Protein AF-A0A3D5R058-F1 (afdb_monomer_lite)

pLDDT: mean 83.08, std 9.74, range [57.69, 94.69]

Foldseek 3Di:
DDPVVVVVVVVVVVVVVVVVVVPPPPPDDDDPPDDDDFDWDADPVRHTDTDPCPPQAAEAEAEQDPVDPDPCVVVVVVVVVVVDDPRHYDYYYDD

Secondary structure (DSSP, 8-state):
--HHHHHHHHHHHHHHHHHHHHT----PPPPTT------EEE-TTS-EEE-TTTTTSEEEEEE--TTSTTTTHHHHHHHHHHT--TTTEEEEEE-

Structure (mmCIF, N/CA/C/O backbone):
data_AF-A0A3D5R058-F1
#
_entry.id   AF-A0A3D5R058-F1
#
loop_
_atom_site.group_PDB
_atom_site.id
_atom_site.type_symbol
_atom_site.label_atom_id
_atom_site.label_alt_id
_atom_site.label_comp_id
_atom_site.label_asym_id
_atom_site.label_entity_id
_atom_site.label_seq_id
_atom_site.pdbx_PDB_ins_code
_atom_site.Cartn_x
_atom_site.Cartn_y
_atom_site.Cartn_z
_atom_site.occupancy
_atom_site.B_iso_or_equiv
_atom_site.auth_seq_id
_atom_site.auth_comp_id
_atom_site.auth_asym_id
_atom_site.auth_atom_id
_atom_site.pdbx_PDB_model_num
ATOM 1 N N . MET A 1 1 ? 52.370 17.341 -19.935 1.00 57.84 1 MET A N 1
ATOM 2 C CA . MET A 1 1 ? 50.966 17.598 -19.537 1.00 57.84 1 MET A CA 1
ATOM 3 C C . MET A 1 1 ? 50.911 18.893 -18.740 1.00 57.84 1 MET A C 1
ATOM 5 O O . MET A 1 1 ? 51.652 19.021 -17.773 1.00 57.84 1 MET A O 1
ATOM 9 N N . SER A 1 2 ? 50.111 19.872 -19.169 1.00 66.44 2 SER A N 1
ATOM 10 C CA . SER A 1 2 ? 49.973 21.150 -18.455 1.00 66.44 2 SER A CA 1
ATOM 11 C C . SER A 1 2 ? 49.328 20.929 -17.081 1.00 66.44 2 SER A C 1
ATOM 13 O O . SER A 1 2 ? 48.311 20.240 -16.986 1.00 66.44 2 SER A O 1
ATOM 15 N N . ARG A 1 3 ? 49.864 21.560 -16.028 1.00 69.69 3 ARG A N 1
ATOM 16 C CA . ARG A 1 3 ? 49.267 21.564 -14.677 1.00 69.69 3 ARG A CA 1
ATOM 17 C C . ARG A 1 3 ? 47.811 22.058 -14.684 1.00 69.69 3 ARG A C 1
ATOM 19 O O . ARG A 1 3 ? 47.011 21.599 -13.876 1.00 69.69 3 ARG A O 1
ATOM 26 N N . SER A 1 4 ? 47.444 22.918 -15.640 1.00 69.38 4 SER A N 1
ATOM 27 C CA . SER A 1 4 ? 46.063 23.390 -15.809 1.00 69.38 4 SER A CA 1
ATOM 28 C C . SER A 1 4 ? 45.111 22.310 -16.331 1.00 69.38 4 SER A C 1
ATOM 30 O O . SER A 1 4 ? 43.925 22.342 -16.019 1.00 69.38 4 SER A O 1
ATOM 32 N N . PHE A 1 5 ? 45.613 21.338 -17.096 1.00 72.62 5 PHE A N 1
ATOM 33 C CA . PHE A 1 5 ? 44.810 20.240 -17.635 1.00 72.62 5 PHE A CA 1
ATOM 34 C C . PHE A 1 5 ? 44.498 19.201 -16.549 1.00 72.62 5 PHE A C 1
ATOM 36 O O . PHE A 1 5 ? 43.360 18.757 -16.422 1.00 72.62 5 PHE A O 1
ATOM 43 N N . LEU A 1 6 ? 45.486 18.897 -15.700 1.00 74.06 6 LEU A N 1
ATOM 44 C CA . LEU A 1 6 ? 45.326 18.005 -14.546 1.00 74.06 6 LEU A CA 1
ATOM 45 C C . LEU A 1 6 ? 44.340 18.576 -13.515 1.00 74.06 6 LEU A C 1
ATOM 47 O O . LEU A 1 6 ? 43.477 17.851 -13.031 1.00 74.06 6 LEU A O 1
ATOM 51 N N . TRP A 1 7 ? 44.402 19.884 -13.243 1.00 76.19 7 TRP A N 1
ATOM 52 C CA . TRP A 1 7 ? 43.469 20.553 -12.328 1.00 76.19 7 TRP A CA 1
ATOM 53 C C . TRP A 1 7 ? 42.026 20.503 -12.841 1.00 76.19 7 TRP A C 1
ATOM 55 O O . TRP A 1 7 ? 41.113 20.145 -12.103 1.00 76.19 7 TRP A O 1
ATOM 65 N N . LYS A 1 8 ? 41.809 20.823 -14.122 1.00 79.75 8 LYS A N 1
ATOM 66 C CA . LYS A 1 8 ? 40.473 20.787 -14.735 1.00 79.75 8 LYS A CA 1
ATOM 67 C C . LYS A 1 8 ? 39.881 19.378 -14.721 1.00 79.75 8 LYS A C 1
ATOM 69 O O . LYS A 1 8 ? 38.715 19.219 -14.380 1.00 79.75 8 LYS A O 1
ATOM 74 N N . SER A 1 9 ? 40.692 18.363 -15.025 1.00 79.00 9 SER A N 1
ATOM 75 C CA . SER A 1 9 ? 40.259 16.964 -14.966 1.00 79.00 9 SER A CA 1
ATOM 76 C C . SER A 1 9 ? 39.875 16.540 -13.546 1.00 79.00 9 SER A C 1
ATOM 78 O O . SER A 1 9 ? 38.886 15.837 -13.368 1.00 79.00 9 SER A O 1
ATOM 80 N N . LEU A 1 10 ? 40.618 16.993 -12.534 1.00 83.50 10 LEU A N 1
ATOM 81 C CA . LEU A 1 10 ? 40.334 16.680 -11.134 1.00 83.50 10 LEU A CA 1
ATOM 82 C C . LEU A 1 10 ? 39.029 17.332 -10.652 1.00 83.50 10 LEU A C 1
ATOM 84 O O . LEU A 1 10 ? 38.253 16.692 -9.949 1.00 83.50 10 LEU A O 1
ATOM 88 N N . VAL A 1 11 ? 38.742 18.561 -11.092 1.00 85.81 11 VAL A N 1
ATOM 89 C CA . VAL A 1 11 ? 37.471 19.246 -10.799 1.00 85.81 11 VAL A CA 1
ATOM 90 C C . VAL A 1 11 ? 36.286 18.509 -11.424 1.00 85.81 11 VAL A C 1
ATOM 92 O O . VAL A 1 11 ? 35.285 18.288 -10.750 1.00 85.81 11 VAL A O 1
ATOM 95 N N . VAL A 1 12 ? 36.399 18.076 -12.683 1.00 86.31 12 VAL A N 1
ATOM 96 C CA . VAL A 1 12 ? 35.320 17.339 -13.364 1.00 86.31 12 VAL A CA 1
ATOM 97 C C . VAL A 1 12 ? 35.040 16.001 -12.677 1.00 86.31 12 VAL A C 1
ATOM 99 O O . VAL A 1 12 ? 33.880 15.667 -12.440 1.00 86.31 12 VAL A O 1
ATOM 102 N N . VAL A 1 13 ? 36.086 15.260 -12.299 1.00 86.50 13 VAL A N 1
ATOM 103 C CA . VAL A 1 13 ? 35.942 13.994 -11.564 1.00 86.50 13 VAL A CA 1
ATOM 104 C C . VAL A 1 13 ? 35.307 14.226 -10.191 1.00 86.50 13 VAL A C 1
ATOM 106 O O . VAL A 1 13 ? 34.384 13.505 -9.821 1.00 86.50 13 VAL A O 1
ATOM 109 N N . ALA A 1 14 ? 35.728 15.261 -9.461 1.00 86.31 14 ALA A N 1
ATOM 110 C CA . ALA A 1 14 ? 35.127 15.608 -8.176 1.00 86.31 14 ALA A CA 1
ATOM 111 C C . ALA A 1 14 ? 33.633 15.955 -8.313 1.00 86.31 14 ALA A C 1
ATOM 113 O O . ALA A 1 14 ? 32.817 15.454 -7.542 1.00 86.31 14 ALA A O 1
ATOM 114 N N . CYS A 1 15 ? 33.248 16.742 -9.322 1.00 83.94 15 CYS A N 1
ATOM 115 C CA . CYS A 1 15 ? 31.844 17.067 -9.583 1.00 83.94 15 CYS A CA 1
ATOM 116 C C . CYS A 1 15 ? 31.006 15.832 -9.945 1.00 83.94 15 CYS A C 1
ATOM 118 O O . CYS A 1 15 ? 29.874 15.717 -9.480 1.00 83.94 15 CYS A O 1
ATOM 120 N N . ALA A 1 16 ? 31.553 14.897 -10.726 1.00 81.69 16 ALA A N 1
ATOM 121 C CA . ALA A 1 16 ? 30.866 13.654 -11.072 1.00 81.69 16 ALA A CA 1
ATOM 122 C C . ALA A 1 16 ? 30.646 12.751 -9.845 1.00 81.69 16 ALA A C 1
ATOM 124 O O . ALA A 1 16 ? 29.562 12.194 -9.681 1.00 81.69 16 ALA A O 1
ATOM 125 N N . ILE A 1 17 ? 31.638 12.653 -8.952 1.00 82.75 17 ILE A N 1
ATOM 126 C CA . ILE A 1 17 ? 31.523 11.882 -7.704 1.00 82.75 17 ILE A CA 1
ATOM 127 C C . ILE A 1 17 ? 30.482 12.510 -6.777 1.00 82.75 17 ILE A C 1
ATOM 129 O O . ILE A 1 17 ? 29.656 11.793 -6.219 1.00 82.75 17 ILE A O 1
ATOM 133 N N . ILE A 1 18 ? 30.483 13.840 -6.644 1.00 82.69 18 ILE A N 1
ATOM 134 C CA . ILE A 1 18 ? 29.480 14.547 -5.843 1.00 82.69 18 ILE A CA 1
ATOM 135 C C . ILE A 1 18 ? 28.089 14.281 -6.422 1.00 82.69 18 ILE A C 1
ATOM 137 O O . ILE A 1 18 ? 27.233 13.815 -5.685 1.00 82.69 18 ILE A O 1
ATOM 141 N N . ALA A 1 19 ? 27.880 14.475 -7.729 1.00 76.25 19 ALA A N 1
ATOM 142 C CA . ALA A 1 19 ? 26.590 14.250 -8.390 1.00 76.25 19 ALA A CA 1
ATOM 143 C C . ALA A 1 19 ? 26.059 12.811 -8.233 1.00 76.25 19 ALA A C 1
ATOM 145 O O . ALA A 1 19 ? 24.851 12.611 -8.084 1.00 76.25 19 ALA A O 1
ATOM 146 N N . PHE A 1 20 ? 26.954 11.819 -8.235 1.00 70.38 20 PHE A N 1
ATOM 147 C CA . PHE A 1 20 ? 26.604 10.424 -7.981 1.00 70.38 20 PHE A CA 1
ATOM 148 C C . PHE A 1 20 ? 26.252 10.184 -6.506 1.00 70.38 20 PHE A C 1
ATOM 150 O O . PHE A 1 20 ? 25.253 9.536 -6.209 1.00 70.38 20 PHE A O 1
ATOM 157 N N . ALA A 1 21 ? 27.017 10.766 -5.577 1.00 72.00 21 ALA A N 1
ATOM 158 C CA . ALA A 1 21 ? 26.780 10.631 -4.143 1.00 72.00 21 ALA A CA 1
ATOM 159 C C . ALA A 1 21 ? 25.466 11.287 -3.683 1.00 72.00 21 ALA A C 1
ATOM 161 O O . ALA A 1 21 ? 24.801 10.730 -2.814 1.00 72.00 21 ALA A O 1
ATOM 162 N N . VAL A 1 22 ? 25.043 12.416 -4.273 1.00 69.62 22 VAL A N 1
ATOM 163 C CA . VAL A 1 22 ? 23.748 13.045 -3.921 1.00 69.62 22 VAL A CA 1
ATOM 164 C C . VAL A 1 22 ? 22.536 12.262 -4.434 1.00 69.62 22 VAL A C 1
ATOM 166 O O . VAL A 1 22 ? 21.440 12.452 -3.917 1.00 69.62 22 VAL A O 1
ATOM 169 N N . ASN A 1 23 ? 22.713 11.386 -5.430 1.00 57.69 23 ASN A N 1
ATOM 170 C CA . ASN A 1 23 ? 21.642 10.531 -5.959 1.00 57.69 23 ASN A CA 1
ATOM 171 C C . ASN A 1 23 ? 21.533 9.171 -5.259 1.00 57.69 23 ASN A C 1
ATOM 173 O O . ASN A 1 23 ? 20.613 8.408 -5.551 1.00 57.69 23 ASN A O 1
ATOM 177 N N . LEU A 1 24 ? 22.427 8.861 -4.317 1.00 59.56 24 LEU A N 1
ATOM 178 C CA . LEU A 1 24 ? 22.246 7.723 -3.423 1.00 59.56 24 LEU A CA 1
ATOM 179 C C . LEU A 1 24 ? 21.208 8.111 -2.368 1.00 59.56 24 LEU A C 1
ATOM 181 O O . LEU A 1 24 ? 21.540 8.484 -1.246 1.00 59.56 24 LEU A O 1
ATOM 185 N N . GLY A 1 25 ? 19.934 8.075 -2.757 1.00 58.00 25 GLY A N 1
ATOM 186 C CA . GLY A 1 25 ? 18.830 8.225 -1.822 1.00 58.00 25 GLY A CA 1
ATOM 187 C C . GLY A 1 25 ? 18.968 7.189 -0.710 1.00 58.00 25 GLY A C 1
ATOM 188 O O . GLY A 1 25 ? 18.994 5.986 -0.969 1.00 58.00 25 GLY A O 1
ATOM 189 N N . SER A 1 26 ? 19.086 7.650 0.532 1.00 62.28 26 SER A N 1
ATOM 190 C CA . SER A 1 26 ? 19.117 6.773 1.696 1.00 62.28 26 SER A CA 1
ATOM 191 C C . SER A 1 26 ? 17.784 6.033 1.800 1.00 62.28 26 SER A C 1
ATOM 193 O O . SER A 1 26 ? 16.762 6.632 2.137 1.00 62.28 26 SER A O 1
ATOM 195 N N . VAL A 1 27 ? 17.785 4.728 1.523 1.00 58.50 27 VAL A N 1
ATOM 196 C CA . VAL A 1 27 ? 16.618 3.862 1.728 1.00 58.50 27 VAL A CA 1
ATOM 197 C C . VAL A 1 27 ? 16.518 3.554 3.221 1.00 58.50 27 VAL A C 1
ATOM 199 O O . VAL A 1 27 ? 16.977 2.519 3.698 1.00 58.50 27 VAL A O 1
ATOM 202 N N . ASN A 1 28 ? 15.975 4.496 3.987 1.00 73.75 28 ASN A N 1
ATOM 203 C CA . ASN A 1 28 ? 15.675 4.269 5.394 1.00 73.75 28 ASN A CA 1
ATOM 204 C C . ASN A 1 28 ? 14.317 3.575 5.493 1.00 73.75 28 ASN A C 1
ATOM 206 O O . ASN A 1 28 ? 13.305 4.120 5.049 1.00 73.75 28 ASN A O 1
ATOM 210 N N . ALA A 1 29 ? 14.289 2.379 6.077 1.00 77.00 29 ALA A N 1
ATOM 211 C CA . ALA A 1 29 ? 13.031 1.753 6.455 1.00 77.00 29 ALA A CA 1
ATOM 212 C C . ALA A 1 29 ? 12.313 2.633 7.490 1.00 77.00 29 ALA A C 1
ATOM 214 O O . ALA A 1 29 ? 12.952 3.200 8.381 1.00 77.00 29 ALA A O 1
ATOM 215 N N . ALA A 1 30 ? 10.990 2.741 7.379 1.00 83.56 30 ALA A N 1
ATOM 216 C CA . ALA A 1 30 ? 10.191 3.410 8.396 1.00 83.56 30 ALA A CA 1
ATOM 217 C C . ALA A 1 30 ? 10.338 2.683 9.741 1.00 83.56 30 ALA A C 1
ATOM 219 O O . ALA A 1 30 ? 10.371 1.451 9.798 1.00 83.56 30 ALA A O 1
ATOM 220 N N . SER A 1 31 ? 10.415 3.451 10.825 1.00 89.12 31 SER A N 1
ATOM 221 C CA . SER A 1 31 ? 10.467 2.904 12.183 1.00 89.12 31 SER A CA 1
ATOM 222 C C . SER A 1 31 ? 9.068 2.753 12.786 1.00 89.12 31 SER A C 1
ATOM 224 O O . SER A 1 31 ? 8.121 3.440 12.398 1.00 89.12 31 SER A O 1
ATOM 226 N N . VAL A 1 32 ? 8.913 1.833 13.743 1.00 87.81 32 VAL A N 1
ATOM 227 C CA . VAL A 1 32 ? 7.633 1.642 14.443 1.00 87.81 32 VAL A CA 1
ATOM 228 C C . VAL A 1 32 ? 7.288 2.908 15.229 1.00 87.81 32 VAL A C 1
ATOM 230 O O . VAL A 1 32 ? 8.103 3.396 16.006 1.00 87.81 32 VAL A O 1
ATOM 233 N N . GLY A 1 33 ? 6.070 3.421 15.039 1.00 89.44 33 GLY A N 1
ATOM 234 C CA . GLY A 1 33 ? 5.596 4.654 15.678 1.00 89.44 33 GLY A CA 1
ATOM 235 C C . GLY A 1 33 ? 5.961 5.937 14.927 1.00 89.44 33 GLY A C 1
ATOM 236 O O . GLY A 1 33 ? 5.564 7.016 15.358 1.00 89.44 33 GLY A O 1
ATOM 237 N N . GLN A 1 34 ? 6.674 5.839 13.804 1.00 90.69 34 GLN A N 1
ATOM 238 C CA . GLN A 1 34 ? 6.909 6.976 12.926 1.00 90.69 34 GLN A CA 1
ATOM 239 C C . GLN A 1 34 ? 5.609 7.388 12.230 1.00 90.69 34 GLN A C 1
ATOM 241 O O . GLN A 1 34 ? 4.941 6.566 11.602 1.00 90.69 34 GLN A O 1
ATOM 246 N N . GLU A 1 35 ? 5.283 8.677 12.296 1.00 90.00 35 GLU A N 1
ATOM 247 C CA . GLU A 1 35 ? 4.242 9.247 11.449 1.00 90.00 35 GLU A CA 1
ATOM 248 C C . GLU A 1 35 ? 4.734 9.280 9.998 1.00 90.00 35 GLU A C 1
ATOM 250 O O . GLU A 1 35 ? 5.836 9.748 9.697 1.00 90.00 35 GLU A O 1
ATOM 255 N N . LEU A 1 36 ? 3.918 8.745 9.096 1.00 89.00 36 LEU A N 1
ATOM 256 C CA . LEU A 1 36 ? 4.205 8.698 7.671 1.00 89.00 36 LEU A CA 1
ATOM 257 C C . LEU A 1 36 ? 3.211 9.588 6.933 1.00 89.00 36 LEU A C 1
ATOM 259 O O . LEU A 1 36 ? 2.027 9.614 7.258 1.00 89.00 36 LEU A O 1
ATOM 263 N N . ALA A 1 37 ? 3.689 10.283 5.906 1.00 91.44 37 ALA A N 1
ATOM 264 C CA . ALA A 1 37 ? 2.812 10.917 4.933 1.00 91.44 37 ALA A CA 1
ATOM 265 C C . ALA A 1 37 ? 2.315 9.868 3.927 1.00 91.44 37 ALA A C 1
ATOM 267 O O . ALA A 1 37 ? 3.035 8.915 3.620 1.00 91.44 37 ALA A O 1
ATOM 268 N N . ASN A 1 38 ? 1.103 10.056 3.395 1.00 91.50 38 ASN A N 1
ATOM 269 C CA . ASN A 1 38 ? 0.562 9.174 2.362 1.00 91.50 38 ASN A CA 1
ATOM 270 C C . ASN A 1 38 ? 1.454 9.251 1.107 1.00 91.50 38 ASN A C 1
ATOM 272 O O . ASN A 1 38 ? 1.560 10.333 0.517 1.00 91.50 38 ASN A O 1
ATOM 276 N N . PRO A 1 39 ? 2.123 8.154 0.712 1.00 87.00 39 PRO A N 1
ATOM 277 C CA . PRO A 1 39 ? 3.032 8.180 -0.418 1.00 87.00 39 PRO A CA 1
ATOM 278 C C . PRO A 1 39 ? 2.262 8.364 -1.728 1.00 87.00 39 PRO A C 1
ATOM 280 O O . PRO A 1 39 ? 1.160 7.843 -1.915 1.00 87.00 39 PRO A O 1
ATOM 283 N N . GLN A 1 40 ? 2.881 9.087 -2.659 1.00 90.12 40 GLN A N 1
ATOM 284 C CA . GLN A 1 40 ? 2.386 9.180 -4.023 1.00 90.12 40 GLN A CA 1
ATOM 285 C C . GLN A 1 40 ? 2.862 7.959 -4.814 1.00 90.12 40 GLN A C 1
ATOM 287 O O . GLN A 1 40 ? 4.055 7.668 -4.878 1.00 90.12 40 GLN A O 1
ATOM 292 N N . LEU A 1 41 ? 1.909 7.253 -5.404 1.00 88.31 41 LEU A N 1
ATOM 293 C CA . LEU A 1 41 ? 2.100 6.150 -6.333 1.00 88.31 41 LEU A CA 1
ATOM 294 C C . LEU A 1 41 ? 1.718 6.599 -7.747 1.00 88.31 41 LEU A C 1
ATOM 296 O O . LEU A 1 41 ? 1.305 7.741 -7.964 1.00 88.31 41 LEU A O 1
ATOM 300 N N . ARG A 1 42 ? 1.843 5.691 -8.712 1.00 89.00 42 ARG A N 1
ATOM 301 C CA . ARG A 1 42 ? 1.281 5.851 -10.053 1.00 89.00 42 ARG A CA 1
ATOM 302 C C . ARG A 1 42 ? 0.175 4.828 -10.267 1.00 89.00 42 ARG A C 1
ATOM 304 O O . ARG A 1 42 ? 0.264 3.716 -9.753 1.00 89.00 42 ARG A O 1
ATOM 311 N N . ASP A 1 43 ? -0.880 5.227 -10.963 1.00 87.50 43 ASP A N 1
ATOM 312 C CA . ASP A 1 43 ? -1.938 4.313 -11.379 1.00 87.50 43 ASP A CA 1
ATOM 313 C C . ASP A 1 43 ? -1.557 3.556 -12.665 1.00 87.50 43 ASP A C 1
ATOM 315 O O . ASP A 1 43 ? -0.488 3.752 -13.244 1.00 87.50 43 ASP A O 1
ATOM 319 N N . ALA A 1 44 ? -2.462 2.698 -13.138 1.00 84.69 44 ALA A N 1
ATOM 320 C CA . ALA A 1 44 ? -2.265 1.924 -14.364 1.00 84.69 44 ALA A CA 1
ATOM 321 C C . ALA A 1 44 ? -2.155 2.781 -15.647 1.00 84.69 44 ALA A C 1
ATOM 323 O O . ALA A 1 44 ? -1.758 2.263 -16.687 1.00 84.69 44 ALA A O 1
ATOM 324 N N . ASN A 1 45 ? -2.504 4.071 -15.590 1.00 89.56 45 ASN A N 1
ATOM 325 C CA . ASN A 1 45 ? -2.408 5.033 -16.690 1.00 89.56 45 ASN A CA 1
ATOM 326 C C . ASN A 1 45 ? -1.238 6.016 -16.498 1.00 89.56 45 ASN A C 1
ATOM 328 O O . ASN A 1 45 ? -1.216 7.082 -17.124 1.00 89.56 45 ASN A O 1
ATOM 332 N N . ASP A 1 46 ? -0.289 5.676 -15.620 1.00 88.75 46 ASP A N 1
ATOM 333 C CA . ASP A 1 46 ? 0.886 6.482 -15.291 1.00 88.75 46 ASP A CA 1
ATOM 334 C C . ASP A 1 46 ? 0.561 7.839 -14.627 1.00 88.75 46 ASP A C 1
ATOM 336 O O . ASP A 1 46 ? 1.389 8.753 -14.603 1.00 88.75 46 ASP A O 1
ATOM 340 N N . GLN A 1 47 ? -0.643 7.990 -14.064 1.00 92.69 47 GLN A N 1
ATOM 341 C CA . GLN A 1 47 ? -1.072 9.205 -13.372 1.00 92.69 47 GLN A CA 1
AT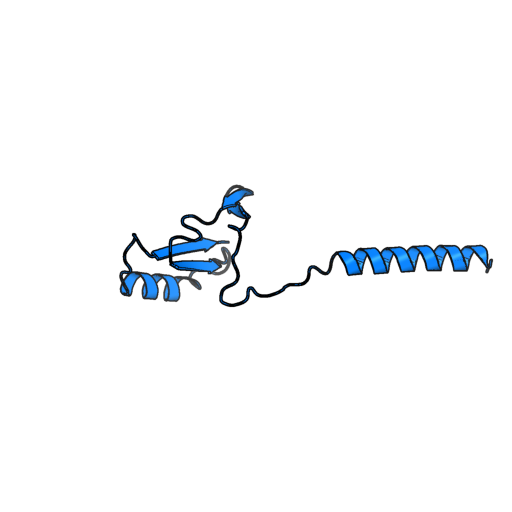OM 342 C C . GLN A 1 47 ? -0.733 9.155 -11.880 1.00 92.69 47 GLN A C 1
ATOM 344 O O . GLN A 1 47 ? -0.779 8.082 -11.275 1.00 92.69 47 GLN A O 1
ATOM 349 N N . PRO A 1 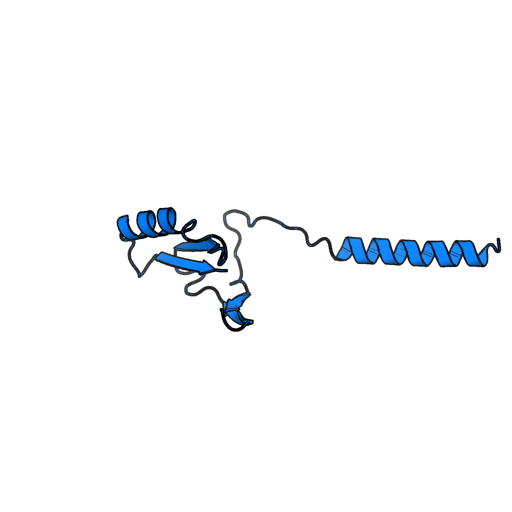48 ? -0.430 10.301 -11.240 1.00 92.44 48 PRO A N 1
ATOM 350 C CA . PRO A 1 48 ? -0.216 10.347 -9.799 1.00 92.44 48 PRO A CA 1
ATOM 351 C C . PRO A 1 48 ? -1.448 9.869 -9.019 1.00 92.44 48 PRO A C 1
ATOM 353 O O . PRO A 1 48 ? -2.545 10.400 -9.179 1.00 92.44 48 PRO A O 1
ATOM 356 N N . ALA A 1 49 ? -1.244 8.908 -8.126 1.00 91.50 49 ALA A N 1
ATOM 357 C CA . ALA A 1 49 ? -2.256 8.332 -7.250 1.00 91.50 49 ALA A CA 1
ATOM 358 C C . ALA A 1 49 ? -1.753 8.292 -5.801 1.00 91.50 49 ALA A C 1
ATOM 360 O O . ALA A 1 49 ? -0.568 8.470 -5.532 1.00 91.50 49 ALA A O 1
ATOM 361 N N . THR A 1 50 ? -2.646 8.062 -4.845 1.00 92.12 50 THR A N 1
ATOM 362 C CA . THR A 1 50 ? -2.297 7.895 -3.427 1.00 92.12 50 THR A CA 1
ATOM 363 C C . THR A 1 50 ? -2.826 6.570 -2.908 1.00 92.12 50 THR A C 1
ATOM 365 O O . THR A 1 50 ? -3.696 5.948 -3.521 1.00 92.12 50 THR A O 1
ATOM 368 N N . ILE A 1 51 ? -2.308 6.125 -1.763 1.00 91.62 51 ILE A N 1
ATOM 369 C CA . ILE A 1 51 ? -2.834 4.936 -1.102 1.00 91.62 51 ILE A CA 1
ATOM 370 C C . ILE A 1 51 ? -4.195 5.294 -0.470 1.00 91.62 51 ILE A C 1
ATOM 372 O O . ILE A 1 51 ? -4.244 6.176 0.395 1.00 91.62 51 ILE A O 1
ATOM 376 N N . PRO A 1 52 ? -5.307 4.645 -0.860 1.00 89.75 52 PRO A N 1
ATOM 377 C CA . PRO A 1 52 ? -6.600 4.861 -0.221 1.00 89.75 52 PRO A CA 1
ATOM 378 C C . PRO A 1 52 ? -6.569 4.426 1.248 1.00 89.75 52 PRO A C 1
ATOM 380 O O . PRO A 1 52 ? -5.898 3.462 1.607 1.00 89.75 52 PRO A O 1
ATOM 383 N N . ASP A 1 53 ? -7.322 5.135 2.090 1.00 92.38 53 ASP A N 1
ATOM 384 C CA . ASP A 1 53 ? -7.495 4.848 3.523 1.00 92.38 53 ASP A CA 1
ATOM 385 C C . ASP A 1 53 ? -6.218 4.884 4.380 1.00 92.38 53 ASP A C 1
ATOM 387 O O . ASP A 1 53 ? -6.202 4.417 5.527 1.00 92.38 53 ASP A O 1
ATOM 391 N N . PHE A 1 54 ? -5.147 5.481 3.856 1.00 92.38 54 PHE A N 1
ATOM 392 C CA . PHE A 1 54 ? -3.884 5.640 4.566 1.00 92.38 54 PHE A CA 1
ATOM 393 C C . PHE A 1 54 ? -4.078 6.341 5.918 1.00 92.38 54 PHE A C 1
ATOM 395 O O . PHE A 1 54 ? -4.750 7.367 6.012 1.00 92.38 54 PHE A O 1
ATOM 402 N N . GLY A 1 55 ? -3.505 5.764 6.976 1.00 91.00 55 GLY A N 1
ATOM 403 C CA . GLY A 1 55 ? -3.626 6.267 8.348 1.00 91.00 55 GLY A CA 1
ATOM 404 C C . GLY A 1 55 ? -4.937 5.917 9.062 1.00 91.00 55 GLY A C 1
ATOM 405 O O . GLY A 1 55 ? -5.044 6.155 10.260 1.00 91.00 55 GLY A O 1
ATOM 406 N N . THR A 1 56 ? -5.917 5.324 8.372 1.00 94.12 56 THR A N 1
ATOM 407 C CA . THR A 1 56 ? -7.212 4.939 8.975 1.00 94.12 56 THR A CA 1
ATOM 408 C C . THR A 1 56 ? -7.452 3.432 8.985 1.00 94.12 56 THR A C 1
ATOM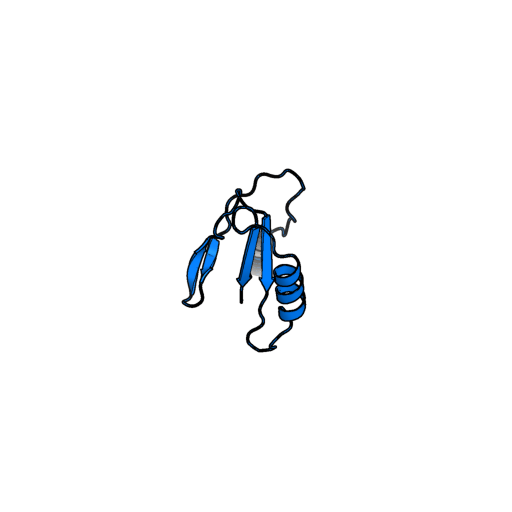 410 O O . THR A 1 56 ? -8.176 2.938 9.845 1.00 94.12 56 THR A O 1
ATOM 413 N N . HIS A 1 57 ? -6.843 2.698 8.050 1.00 94.69 57 HIS A N 1
A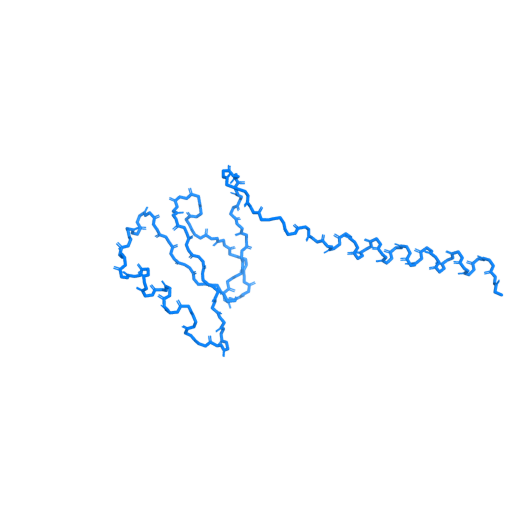TOM 414 C CA . HIS A 1 57 ? -6.992 1.250 7.910 1.00 94.69 57 HIS A CA 1
ATOM 415 C C . HIS A 1 57 ? -5.643 0.540 8.032 1.00 94.69 57 HIS A C 1
ATOM 417 O O . HIS A 1 57 ? -4.582 1.118 7.791 1.00 94.69 57 HIS A O 1
ATOM 423 N N . VAL A 1 58 ? -5.689 -0.754 8.350 1.00 92.88 58 VAL A N 1
ATOM 424 C CA . VAL A 1 58 ? -4.555 -1.652 8.121 1.00 92.88 58 VAL A CA 1
ATOM 425 C C . VAL A 1 58 ? -4.458 -1.908 6.622 1.00 92.88 58 VAL A C 1
ATOM 427 O O . VAL A 1 58 ? -5.412 -2.398 6.013 1.00 92.88 58 VAL A O 1
ATOM 430 N N . ILE A 1 59 ? -3.307 -1.574 6.037 1.00 92.31 59 ILE A N 1
ATOM 431 C CA . ILE A 1 59 ? -3.089 -1.661 4.593 1.00 92.31 59 ILE A CA 1
ATOM 432 C C . ILE A 1 59 ? -2.124 -2.796 4.268 1.00 92.31 59 ILE A C 1
ATOM 434 O O . ILE A 1 59 ? -1.022 -2.864 4.810 1.00 92.31 59 ILE A O 1
ATOM 438 N N . THR A 1 60 ? -2.525 -3.676 3.353 1.00 90.31 60 THR A N 1
ATOM 439 C CA . THR A 1 60 ? -1.630 -4.652 2.720 1.00 90.31 60 THR A CA 1
ATOM 440 C C . THR A 1 60 ? -1.409 -4.256 1.273 1.00 90.31 60 THR A C 1
ATOM 442 O O . THR A 1 60 ? -2.368 -4.110 0.518 1.00 90.31 60 THR A O 1
ATOM 445 N N . VAL A 1 61 ? -0.142 -4.112 0.894 1.00 87.62 61 VAL A N 1
ATOM 446 C CA . VAL A 1 61 ? 0.276 -3.817 -0.477 1.00 87.62 61 VAL A CA 1
ATOM 447 C C . VAL A 1 61 ? 0.975 -5.048 -1.036 1.00 87.62 61 VAL A C 1
ATOM 449 O O . VAL A 1 61 ? 1.889 -5.579 -0.406 1.00 87.62 61 VAL A O 1
ATOM 452 N N . THR A 1 62 ? 0.531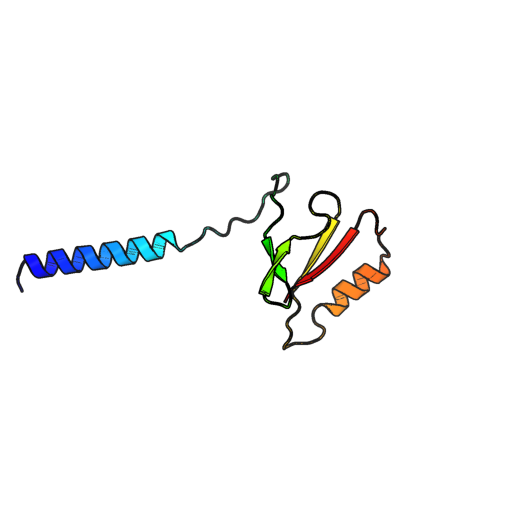 -5.526 -2.193 1.00 85.56 62 THR A N 1
ATOM 453 C CA . THR A 1 62 ? 1.108 -6.689 -2.875 1.00 85.56 62 THR A CA 1
ATOM 454 C C . THR A 1 62 ? 1.664 -6.251 -4.220 1.00 85.56 62 THR A C 1
ATOM 456 O O . THR A 1 62 ? 0.945 -5.634 -5.004 1.00 85.56 62 THR A O 1
ATOM 459 N N . TYR A 1 63 ? 2.937 -6.550 -4.481 1.00 81.25 63 TYR A N 1
ATOM 460 C CA . TYR A 1 63 ? 3.530 -6.303 -5.792 1.00 81.25 63 TYR A CA 1
ATOM 461 C C . TYR A 1 63 ? 3.037 -7.364 -6.781 1.00 81.25 63 TYR A C 1
ATOM 463 O O . TYR A 1 63 ? 3.174 -8.561 -6.520 1.00 81.25 63 TYR A O 1
ATOM 471 N N . ALA A 1 64 ? 2.435 -6.925 -7.879 1.00 78.06 64 ALA A N 1
ATOM 472 C CA . ALA A 1 64 ? 1.892 -7.758 -8.935 1.00 78.06 64 ALA A CA 1
ATOM 473 C C . ALA A 1 64 ? 2.794 -7.638 -10.165 1.00 78.06 64 ALA A C 1
ATOM 475 O O . ALA A 1 64 ? 2.719 -6.668 -10.915 1.00 78.06 64 ALA A O 1
ATOM 476 N N . ASP A 1 65 ? 3.650 -8.636 -10.374 1.00 77.12 65 ASP A N 1
ATOM 477 C CA . ASP A 1 65 ? 4.425 -8.737 -11.606 1.00 77.12 65 ASP A CA 1
ATOM 478 C C . ASP A 1 65 ? 3.486 -9.114 -12.762 1.00 77.12 65 ASP A C 1
ATOM 480 O O . ASP A 1 65 ? 2.951 -10.219 -12.821 1.00 77.12 65 ASP A O 1
ATOM 484 N N . SER A 1 66 ? 3.284 -8.187 -13.699 1.00 72.88 66 SER A N 1
ATOM 485 C CA . SER A 1 66 ? 2.444 -8.420 -14.883 1.00 72.88 66 SER A CA 1
ATOM 486 C C . SER A 1 66 ? 2.958 -9.536 -15.804 1.00 72.88 66 SER A C 1
ATOM 488 O O . SER A 1 66 ? 2.185 -10.082 -16.590 1.00 72.88 66 SER A O 1
ATOM 490 N N . SER A 1 67 ? 4.248 -9.880 -15.717 1.00 75.19 67 SER A N 1
ATOM 491 C CA . SER A 1 67 ? 4.901 -10.916 -16.528 1.00 75.19 67 SER A CA 1
ATOM 492 C C . SER A 1 67 ? 4.960 -12.274 -15.831 1.00 75.19 67 SER A C 1
ATOM 494 O O . SER A 1 67 ? 5.192 -13.290 -16.490 1.00 75.19 67 SER A O 1
ATOM 496 N N . ALA A 1 68 ? 4.740 -12.309 -14.518 1.00 70.00 68 ALA A N 1
ATOM 497 C CA . ALA A 1 68 ? 4.711 -13.527 -13.729 1.00 70.00 68 ALA A CA 1
ATOM 498 C C . ALA A 1 68 ? 3.410 -13.580 -12.921 1.00 70.00 68 ALA A C 1
ATOM 500 O O . ALA A 1 68 ? 3.316 -13.076 -11.801 1.00 70.00 68 ALA A O 1
ATOM 501 N N . GLY A 1 69 ? 2.390 -14.174 -13.544 1.00 64.75 69 GLY A N 1
ATOM 502 C CA . GLY A 1 69 ? 1.064 -14.320 -12.954 1.00 64.75 69 GLY A CA 1
ATOM 503 C C . GLY A 1 69 ? 1.088 -15.051 -11.609 1.00 64.75 69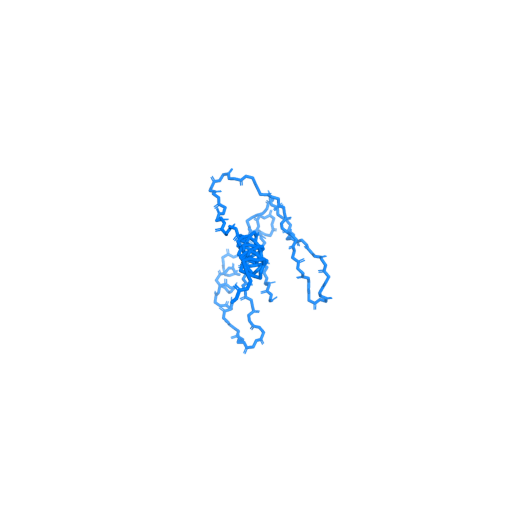 GLY A C 1
ATOM 504 O O . GLY A 1 69 ? 1.910 -15.936 -11.371 1.00 64.75 69 GLY A O 1
ATOM 505 N N . ASP A 1 70 ? 0.145 -14.669 -10.752 1.00 72.56 70 ASP A N 1
ATOM 506 C CA . ASP A 1 70 ? -0.326 -15.425 -9.587 1.00 72.56 70 ASP A CA 1
ATOM 507 C C . ASP A 1 70 ? 0.607 -15.489 -8.360 1.00 72.56 70 ASP A C 1
ATOM 509 O O . ASP A 1 70 ? 0.264 -16.111 -7.354 1.00 72.56 70 ASP A O 1
ATOM 513 N N . TYR A 1 71 ? 1.747 -14.786 -8.336 1.00 78.12 71 TYR A N 1
ATOM 514 C CA . TYR A 1 71 ? 2.573 -14.727 -7.114 1.00 78.12 71 TYR A CA 1
ATOM 515 C C . TYR A 1 71 ? 1.871 -14.048 -5.927 1.00 78.12 71 TYR A C 1
ATOM 517 O O . TYR A 1 71 ? 2.143 -14.376 -4.769 1.00 78.12 71 TYR A O 1
ATOM 525 N N . GLY A 1 72 ? 0.962 -13.110 -6.199 1.00 76.38 72 GLY A N 1
ATOM 526 C CA . GLY A 1 72 ? 0.173 -12.427 -5.172 1.00 76.38 72 GLY A CA 1
ATOM 527 C C . GLY A 1 72 ? -1.042 -13.221 -4.680 1.00 76.38 72 GLY A C 1
ATOM 528 O O . GLY A 1 72 ? -1.588 -12.901 -3.618 1.00 76.38 72 GLY A O 1
ATOM 529 N N . ASP A 1 73 ? -1.458 -14.257 -5.410 1.00 84.25 73 ASP A N 1
ATOM 530 C CA . ASP A 1 73 ? -2.722 -14.960 -5.176 1.00 84.25 73 ASP A CA 1
ATOM 531 C C . ASP A 1 73 ? -2.782 -15.667 -3.822 1.00 84.25 73 ASP A C 1
ATOM 533 O O . ASP A 1 73 ? -3.765 -15.457 -3.107 1.00 84.25 73 ASP A O 1
ATOM 537 N N . PRO A 1 74 ? -1.738 -16.391 -3.364 1.00 88.06 74 PRO A N 1
ATOM 538 C CA . PRO A 1 74 ? -1.778 -17.032 -2.052 1.00 88.06 74 PRO A CA 1
ATOM 539 C C . PRO A 1 74 ? -2.022 -16.040 -0.907 1.00 88.06 74 PRO A C 1
ATOM 541 O O . PRO A 1 74 ? -2.769 -16.336 0.027 1.00 88.06 74 PRO A O 1
ATOM 544 N N . MET A 1 75 ? -1.429 -14.841 -0.980 1.00 85.94 75 MET A N 1
ATOM 545 C CA . MET A 1 75 ? -1.618 -13.805 0.039 1.00 85.94 75 MET A CA 1
ATOM 546 C C . MET A 1 75 ? -3.005 -13.160 -0.062 1.00 85.94 75 MET A C 1
ATOM 548 O O . MET A 1 75 ? -3.663 -12.926 0.957 1.00 85.94 75 MET A O 1
ATOM 552 N N . SER A 1 76 ? -3.466 -12.900 -1.287 1.00 83.31 76 SER A N 1
ATOM 553 C CA . SER A 1 76 ? -4.805 -12.378 -1.567 1.00 83.31 76 SER A CA 1
ATOM 554 C C . SER A 1 76 ? -5.883 -13.327 -1.040 1.00 83.31 76 SER A C 1
ATOM 556 O O . SER A 1 76 ? -6.783 -12.909 -0.309 1.00 83.31 76 SER A O 1
ATOM 558 N N . ASP A 1 77 ? -5.753 -14.621 -1.312 1.00 89.38 77 ASP A N 1
ATOM 559 C CA . ASP A 1 77 ? -6.714 -15.639 -0.903 1.00 89.38 77 ASP A CA 1
ATOM 560 C C . ASP A 1 77 ? -6.681 -15.902 0.600 1.00 89.38 77 ASP A C 1
ATOM 562 O O . ASP A 1 77 ? -7.740 -15.970 1.229 1.00 89.38 77 ASP A O 1
ATOM 566 N N . ALA A 1 78 ? -5.495 -15.940 1.216 1.00 89.56 78 ALA A N 1
ATOM 567 C CA . ALA A 1 78 ? -5.375 -16.014 2.671 1.00 89.56 78 ALA A CA 1
ATOM 568 C C . ALA A 1 78 ? -6.060 -14.820 3.356 1.00 89.56 78 ALA A C 1
ATOM 570 O O . ALA A 1 78 ? -6.775 -14.988 4.345 1.00 89.56 78 ALA A O 1
ATOM 571 N N . THR A 1 79 ? -5.895 -13.616 2.805 1.00 87.56 79 THR A N 1
ATOM 572 C CA . THR A 1 79 ? -6.531 -12.395 3.314 1.00 87.56 79 THR A CA 1
ATOM 573 C C . THR A 1 79 ? -8.051 -12.444 3.155 1.00 87.56 79 THR A C 1
ATOM 575 O O . THR A 1 79 ? -8.778 -12.169 4.113 1.00 87.56 79 THR A O 1
ATOM 578 N N . LYS A 1 80 ? -8.555 -12.841 1.977 1.00 87.56 80 LYS A N 1
ATOM 579 C CA . LYS A 1 80 ? -9.997 -13.025 1.732 1.00 87.56 80 LYS A CA 1
ATOM 580 C C . LYS A 1 80 ? -10.595 -14.047 2.698 1.00 87.56 80 LYS A C 1
ATOM 582 O O . LYS A 1 80 ? -11.656 -13.796 3.262 1.00 87.56 80 LYS A O 1
ATOM 587 N N . ALA A 1 81 ? -9.896 -15.156 2.947 1.00 93.62 81 ALA A N 1
ATOM 588 C CA . ALA A 1 81 ? -10.333 -16.205 3.866 1.00 93.62 81 ALA A CA 1
ATOM 589 C C . ALA A 1 81 ? -10.428 -15.729 5.326 1.00 93.62 81 ALA A C 1
ATOM 591 O O . ALA A 1 81 ? -11.272 -16.217 6.076 1.00 93.62 81 ALA A O 1
ATOM 592 N N . LYS A 1 82 ? -9.601 -14.758 5.741 1.00 92.56 82 LYS A N 1
ATOM 593 C CA . LYS A 1 82 ? -9.716 -14.120 7.066 1.00 92.56 82 LYS A CA 1
ATOM 594 C C . LYS A 1 82 ? -10.921 -13.193 7.192 1.00 92.56 82 LYS A C 1
ATOM 596 O O . LYS A 1 82 ? -11.326 -12.912 8.315 1.00 92.56 82 LYS A O 1
ATOM 601 N N . ASN A 1 83 ? -11.488 -12.750 6.068 1.00 92.12 83 ASN A N 1
ATOM 602 C CA . ASN A 1 83 ? -12.696 -11.933 6.002 1.00 92.12 83 ASN A CA 1
ATOM 603 C C . ASN A 1 83 ? -12.639 -10.709 6.936 1.00 92.12 83 ASN A C 1
ATOM 605 O O . ASN A 1 83 ? -13.551 -10.452 7.725 1.00 92.12 83 ASN A O 1
ATOM 609 N N . PHE A 1 84 ? -11.520 -9.979 6.882 1.00 91.88 84 PHE A N 1
ATOM 610 C CA . PHE A 1 84 ? -11.343 -8.763 7.668 1.00 91.88 84 PHE A CA 1
ATOM 611 C C . PHE A 1 84 ? -12.443 -7.744 7.356 1.00 91.88 84 PHE A C 1
ATOM 613 O O . PHE A 1 84 ? -12.887 -7.603 6.214 1.00 91.88 84 PHE A O 1
ATOM 620 N N . SER A 1 85 ? -12.865 -7.001 8.380 1.00 93.38 85 SER A N 1
ATOM 621 C CA . SER A 1 85 ? -13.858 -5.944 8.205 1.00 93.38 85 SER A CA 1
ATOM 622 C C . SER A 1 85 ? -13.358 -4.898 7.213 1.00 93.38 85 SER A C 1
ATOM 624 O O . SER A 1 85 ? -12.294 -4.304 7.400 1.00 93.38 85 SER A O 1
ATOM 626 N N . LYS A 1 86 ? -14.175 -4.606 6.198 1.00 89.12 86 LYS A N 1
ATOM 627 C CA . LYS A 1 86 ? -13.896 -3.558 5.204 1.00 89.12 86 LYS A CA 1
ATOM 628 C C . LYS A 1 86 ? -13.787 -2.157 5.814 1.00 89.12 86 LYS A C 1
ATOM 630 O O . LYS A 1 86 ? -13.274 -1.273 5.152 1.00 89.12 86 LYS A O 1
ATOM 635 N N . ALA A 1 87 ? -14.271 -1.963 7.043 1.00 92.81 87 ALA A N 1
ATOM 636 C CA . ALA A 1 87 ? -14.166 -0.699 7.772 1.00 92.81 87 ALA A CA 1
ATOM 637 C C . ALA A 1 87 ? -12.816 -0.506 8.489 1.00 92.81 87 ALA A C 1
ATOM 639 O O . ALA A 1 87 ? -12.593 0.544 9.081 1.00 92.81 87 ALA A O 1
ATOM 640 N N . ALA A 1 88 ? -11.958 -1.531 8.512 1.00 93.12 88 ALA A N 1
ATOM 641 C CA . ALA A 1 88 ? -10.673 -1.498 9.214 1.00 93.12 88 ALA A CA 1
ATOM 642 C C . ALA A 1 88 ? -9.498 -2.002 8.362 1.00 93.12 88 ALA A C 1
ATOM 644 O O . ALA A 1 88 ? -8.342 -1.829 8.747 1.00 93.12 88 ALA A O 1
ATOM 645 N N . TYR A 1 89 ? -9.771 -2.637 7.220 1.00 94.19 89 TYR A N 1
ATOM 646 C CA . TYR A 1 89 ? -8.764 -3.278 6.385 1.00 94.19 89 TYR A CA 1
ATOM 647 C C . TYR A 1 89 ? -8.893 -2.903 4.905 1.00 94.19 89 TYR A C 1
ATOM 649 O O . TYR A 1 89 ? -9.994 -2.907 4.348 1.00 94.19 89 TYR A O 1
ATOM 657 N N . ARG A 1 90 ? -7.749 -2.661 4.254 1.00 92.88 90 ARG A N 1
ATOM 658 C CA . ARG A 1 90 ? -7.633 -2.400 2.814 1.00 92.88 90 ARG A CA 1
ATOM 659 C C . ARG A 1 90 ? -6.486 -3.222 2.208 1.00 92.88 90 ARG A C 1
ATOM 661 O O . ARG A 1 90 ? -5.333 -3.074 2.598 1.00 92.88 90 ARG A O 1
ATOM 668 N N . GLY A 1 91 ? -6.798 -4.056 1.216 1.00 88.94 91 GLY A N 1
ATOM 669 C CA . GLY A 1 91 ? -5.806 -4.740 0.373 1.00 88.94 91 GLY A CA 1
ATOM 670 C C . GLY A 1 91 ? -5.654 -4.043 -0.981 1.00 88.94 91 GLY A C 1
ATOM 671 O O . GLY A 1 91 ? -6.660 -3.616 -1.554 1.00 88.94 91 GLY A O 1
ATOM 672 N N . ILE A 1 92 ? -4.419 -3.903 -1.473 1.00 87.31 92 ILE A N 1
ATOM 673 C CA . ILE A 1 92 ? -4.081 -3.183 -2.712 1.00 87.31 92 ILE A CA 1
ATOM 674 C C . ILE A 1 92 ? -3.003 -3.954 -3.483 1.00 87.31 92 ILE A C 1
ATOM 676 O O . ILE A 1 92 ? -1.995 -4.356 -2.903 1.00 87.31 92 ILE A O 1
ATOM 680 N N . GLY A 1 93 ? -3.200 -4.119 -4.792 1.00 82.88 93 GLY A N 1
ATOM 681 C CA . GLY A 1 93 ? -2.161 -4.571 -5.720 1.00 82.88 93 GLY A CA 1
ATOM 682 C C . GLY A 1 93 ? -1.488 -3.381 -6.407 1.00 82.88 93 GLY A C 1
ATOM 683 O O . GLY A 1 93 ? -2.177 -2.441 -6.800 1.00 82.88 93 GLY A O 1
ATOM 684 N N . VAL A 1 94 ? -0.165 -3.422 -6.545 1.00 81.06 94 VAL A N 1
ATOM 685 C CA . VAL A 1 94 ? 0.648 -2.429 -7.272 1.00 81.06 94 VAL A CA 1
ATOM 686 C C . VAL A 1 94 ? 1.564 -3.155 -8.257 1.00 81.06 94 VAL A C 1
ATOM 688 O O . VAL A 1 94 ? 2.097 -4.197 -7.893 1.00 81.06 94 VAL A O 1
ATOM 691 N N . ALA A 1 95 ? 1.736 -2.640 -9.475 1.00 74.62 95 ALA A N 1
ATOM 692 C CA . ALA A 1 95 ? 2.552 -3.242 -10.539 1.00 74.62 95 ALA A CA 1
ATOM 693 C C . ALA A 1 95 ? 3.644 -2.273 -11.005 1.00 74.62 95 ALA A C 1
ATOM 695 O O . ALA A 1 95 ? 3.345 -1.057 -11.035 1.00 74.62 95 ALA A O 1
#

Sequence (95 aa):
MSRSFLWKSLVVVACAIIAFAVNLGSVNAASVGQELANPQLRDANDQPATIPDFGTHVITVTYADSSAGDYGDPMSDATKAKNFSKAAYRGIGVA

Radius of gyration: 22.62 Å; chains: 1; bounding box: 65×40×35 Å